Protein AF-A0A923PNB9-F1 (afdb_monomer)

Structure (mmCIF, N/CA/C/O backbone):
data_AF-A0A923PNB9-F1
#
_entry.id   AF-A0A923PNB9-F1
#
loop_
_atom_site.group_PDB
_atom_site.id
_atom_site.type_symbol
_atom_site.label_atom_id
_atom_site.label_alt_id
_atom_site.label_comp_id
_atom_site.label_asym_id
_atom_site.label_entity_id
_atom_site.label_seq_id
_atom_site.pdbx_PDB_ins_code
_atom_site.Cartn_x
_atom_site.Cartn_y
_atom_site.Cartn_z
_atom_site.occupancy
_atom_site.B_iso_or_equiv
_atom_site.auth_seq_id
_atom_site.auth_comp_id
_atom_site.auth_asym_id
_atom_site.auth_atom_id
_atom_site.pdbx_PDB_model_num
ATOM 1 N N . MET A 1 1 ? 0.637 -25.960 -4.697 1.00 42.75 1 MET A N 1
ATOM 2 C CA . MET A 1 1 ? 0.553 -25.498 -3.298 1.00 42.75 1 MET A CA 1
ATOM 3 C C . MET A 1 1 ? 0.889 -24.016 -3.265 1.00 42.75 1 MET A C 1
ATOM 5 O O . MET A 1 1 ? 2.062 -23.692 -3.356 1.00 42.75 1 MET A O 1
ATOM 9 N N . ASN A 1 2 ? -0.105 -23.133 -3.175 1.00 39.66 2 ASN A N 1
ATOM 10 C CA . A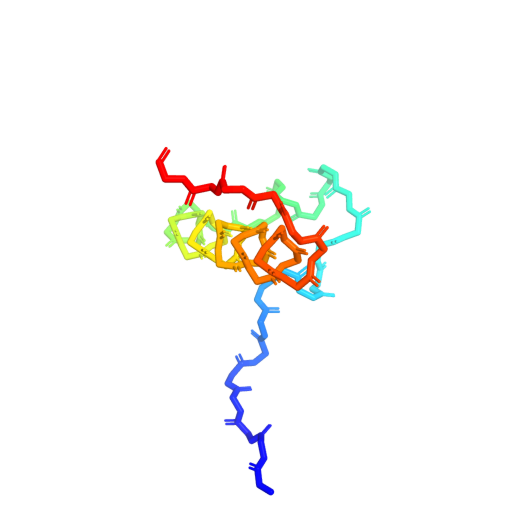SN A 1 2 ? 0.115 -21.707 -2.901 1.00 39.66 2 ASN A CA 1
ATOM 11 C C . ASN A 1 2 ? -1.011 -21.195 -1.994 1.00 39.66 2 ASN A C 1
ATOM 13 O O . ASN A 1 2 ? -1.755 -20.292 -2.349 1.00 39.66 2 ASN A O 1
ATOM 17 N N . ASP A 1 3 ? -1.130 -21.798 -0.813 1.00 43.88 3 ASP A N 1
ATOM 18 C CA . ASP A 1 3 ? -1.967 -21.302 0.282 1.00 43.88 3 ASP A CA 1
ATOM 19 C C . ASP A 1 3 ? -1.214 -20.211 1.062 1.00 43.88 3 ASP A C 1
ATOM 21 O O . ASP A 1 3 ? -0.972 -20.321 2.264 1.00 43.88 3 ASP A O 1
ATOM 25 N N . SER A 1 4 ? -0.781 -19.158 0.363 1.00 51.34 4 SER A N 1
ATOM 26 C CA . SER A 1 4 ? -0.343 -17.935 1.037 1.00 51.34 4 SER A CA 1
ATOM 27 C C . SER A 1 4 ? -1.596 -17.220 1.552 1.00 51.34 4 SER A C 1
ATOM 29 O O . SER A 1 4 ? -2.559 -17.096 0.794 1.00 51.34 4 SER A O 1
ATOM 31 N N . PRO A 1 5 ? -1.631 -16.745 2.810 1.00 58.06 5 PRO A N 1
ATOM 32 C CA . PRO A 1 5 ? -2.781 -16.004 3.322 1.00 58.06 5 PRO A CA 1
ATOM 33 C C . PRO A 1 5 ? -3.052 -14.835 2.376 1.00 58.06 5 PRO A C 1
ATOM 35 O O . PRO A 1 5 ? -2.116 -14.085 2.099 1.00 58.06 5 PRO A O 1
ATOM 38 N N . ALA A 1 6 ? -4.289 -14.723 1.872 1.00 77.38 6 ALA A N 1
ATOM 39 C CA . ALA A 1 6 ? -4.692 -13.780 0.823 1.00 77.38 6 ALA A CA 1
ATOM 40 C C . ALA A 1 6 ? -3.908 -12.454 0.908 1.00 77.38 6 ALA A C 1
ATOM 42 O O . ALA A 1 6 ? -3.891 -11.810 1.968 1.00 77.38 6 ALA A O 1
ATOM 43 N N . ARG A 1 7 ? -3.187 -12.093 -0.166 1.00 89.06 7 ARG A N 1
ATOM 44 C CA . ARG A 1 7 ? -2.404 -10.847 -0.212 1.00 89.06 7 ARG A CA 1
ATOM 45 C C . ARG A 1 7 ? -3.370 -9.684 -0.049 1.00 89.06 7 ARG A C 1
ATOM 47 O O . ARG A 1 7 ? -4.394 -9.635 -0.726 1.00 89.06 7 ARG A O 1
ATOM 54 N N . LEU A 1 8 ? -3.044 -8.736 0.826 1.00 93.56 8 LEU A N 1
ATOM 55 C CA . LEU A 1 8 ? -3.890 -7.558 1.004 1.00 93.56 8 LEU A CA 1
ATOM 56 C C . LEU A 1 8 ? -3.964 -6.771 -0.302 1.00 93.56 8 LEU A C 1
ATOM 58 O O . LEU A 1 8 ? -5.049 -6.353 -0.689 1.00 93.56 8 LEU A O 1
ATOM 62 N N . LEU A 1 9 ? -2.843 -6.647 -1.015 1.00 94.62 9 LEU A N 1
ATOM 63 C CA . LEU A 1 9 ? -2.767 -5.929 -2.284 1.00 94.62 9 LEU A CA 1
ATOM 64 C C . LEU A 1 9 ? -3.740 -6.457 -3.353 1.00 94.62 9 LEU A C 1
ATOM 66 O O . LEU A 1 9 ? -4.290 -5.660 -4.103 1.00 94.62 9 LEU A O 1
ATOM 70 N N . GLU A 1 10 ? -4.011 -7.765 -3.396 1.00 93.69 10 GLU A N 1
ATOM 71 C CA . GLU A 1 10 ? -4.950 -8.364 -4.365 1.00 93.69 10 GLU A CA 1
ATOM 72 C C . GLU A 1 10 ? -6.408 -7.956 -4.108 1.00 93.69 10 GLU A C 1
ATOM 74 O O . GLU A 1 10 ? -7.239 -8.024 -5.010 1.00 93.69 10 GLU A O 1
ATOM 79 N N . THR A 1 11 ? -6.708 -7.507 -2.887 1.00 93.50 11 THR A N 1
ATOM 80 C CA . THR A 1 11 ? -8.040 -7.045 -2.468 1.00 93.50 11 THR A CA 1
ATOM 81 C C . THR A 1 11 ? -8.227 -5.531 -2.590 1.00 93.50 11 THR A C 1
ATOM 83 O O . THR A 1 11 ? -9.320 -5.031 -2.336 1.00 93.50 11 THR A O 1
ATOM 86 N N . ILE A 1 12 ? -7.178 -4.786 -2.966 1.00 95.75 12 ILE A N 1
ATOM 87 C CA . ILE A 1 12 ? -7.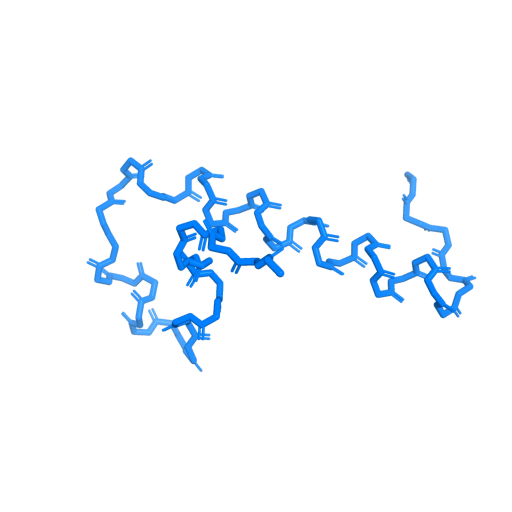229 -3.328 -3.122 1.00 95.75 12 ILE A CA 1
ATOM 88 C C . ILE A 1 12 ? -7.461 -2.972 -4.592 1.00 95.75 12 ILE A C 1
ATOM 90 O O . ILE A 1 12 ? -6.563 -3.083 -5.424 1.00 95.75 12 ILE A O 1
ATOM 94 N N . HIS A 1 13 ? -8.650 -2.460 -4.898 1.00 95.06 13 HIS A N 1
ATOM 95 C CA . HIS A 1 13 ? -9.027 -1.961 -6.222 1.00 95.06 13 HIS A CA 1
ATOM 96 C C . HIS A 1 13 ? -9.091 -0.429 -6.281 1.00 95.06 13 HIS A C 1
ATOM 98 O O . HIS A 1 13 ? -9.125 0.154 -7.366 1.00 95.06 13 HIS A O 1
ATOM 104 N N . GLY A 1 14 ? -9.062 0.246 -5.129 1.00 94.81 14 GLY A N 1
ATOM 105 C CA . GLY A 1 14 ? -8.961 1.698 -5.069 1.00 94.81 14 GLY A CA 1
ATOM 106 C C . GLY A 1 14 ? -8.748 2.273 -3.665 1.00 94.81 14 GLY A C 1
ATOM 107 O O . GLY A 1 14 ? -8.616 1.546 -2.681 1.00 94.81 14 GLY A O 1
ATOM 108 N N . PRO A 1 15 ? -8.745 3.614 -3.539 1.00 95.06 15 PRO A N 1
ATOM 109 C CA . PRO A 1 15 ? -8.487 4.297 -2.269 1.00 95.06 15 PRO A CA 1
ATOM 110 C C . PRO A 1 15 ? -9.524 4.011 -1.178 1.00 95.06 15 PRO A C 1
ATOM 112 O O . PRO A 1 15 ? -9.235 4.204 0.001 1.00 95.06 15 PRO A O 1
ATOM 115 N N . ALA A 1 16 ? -10.741 3.610 -1.558 1.00 97.00 16 ALA A N 1
ATOM 116 C CA . ALA A 1 16 ? -11.783 3.232 -0.610 1.00 97.00 16 ALA A CA 1
ATOM 117 C C . ALA A 1 16 ? -11.384 1.971 0.168 1.00 97.00 16 ALA A C 1
ATOM 119 O O . ALA A 1 16 ? -11.456 1.983 1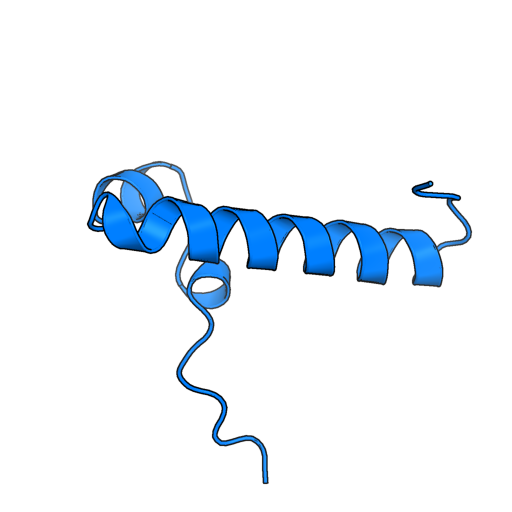.391 1.00 97.00 16 ALA A O 1
ATOM 120 N N . ASP A 1 17 ? -10.862 0.953 -0.516 1.00 95.88 17 ASP A N 1
ATOM 121 C CA . ASP A 1 17 ? -10.483 -0.324 0.098 1.00 95.88 17 ASP A CA 1
ATOM 122 C C . ASP A 1 17 ? -9.346 -0.131 1.106 1.00 95.88 17 ASP A C 1
ATOM 124 O O . ASP A 1 17 ? -9.406 -0.634 2.226 1.00 95.88 17 ASP A O 1
ATOM 128 N N . VAL A 1 18 ? -8.365 0.717 0.778 1.00 95.50 18 VAL A N 1
ATOM 129 C CA . VAL A 1 18 ? -7.260 1.060 1.691 1.00 95.50 18 VAL A CA 1
ATOM 130 C C . VAL A 1 18 ? -7.774 1.691 2.987 1.00 95.50 18 VAL A C 1
ATOM 132 O O . VAL A 1 18 ? -7.256 1.401 4.063 1.00 95.50 18 VAL A O 1
ATOM 135 N N . LYS A 1 19 ? -8.815 2.529 2.908 1.00 95.50 19 LYS A N 1
ATOM 136 C CA . LYS A 1 19 ? -9.417 3.182 4.083 1.00 95.50 19 LYS A CA 1
ATOM 137 C C . LYS A 1 19 ? -10.177 2.209 4.987 1.00 95.50 19 LYS A C 1
ATOM 139 O O . LYS A 1 19 ? -10.420 2.551 6.139 1.00 95.50 19 LYS A O 1
ATOM 144 N N . THR A 1 20 ? -10.561 1.035 4.483 1.00 95.38 20 THR A N 1
ATOM 145 C CA . THR A 1 20 ? -11.237 -0.002 5.281 1.00 95.38 20 THR A CA 1
ATOM 146 C C . THR A 1 20 ? -10.270 -0.863 6.092 1.00 95.38 20 THR A C 1
ATOM 148 O O . THR A 1 20 ? -10.698 -1.557 7.014 1.00 95.38 20 THR A O 1
ATOM 151 N N . LEU A 1 21 ? -8.971 -0.809 5.782 1.00 95.00 21 LEU A N 1
ATOM 152 C CA . LEU A 1 21 ? -7.959 -1.579 6.492 1.00 95.00 21 LEU A CA 1
ATOM 153 C C . LEU A 1 21 ? -7.731 -1.041 7.903 1.00 95.00 21 LEU A C 1
ATOM 155 O O . LEU A 1 21 ? -7.694 0.167 8.148 1.00 95.00 21 LEU A O 1
ATOM 159 N N . ALA A 1 22 ? -7.481 -1.958 8.834 1.00 95.81 22 ALA A N 1
ATOM 160 C CA . ALA A 1 22 ? -6.990 -1.587 10.147 1.00 95.81 22 ALA A CA 1
ATOM 161 C C . ALA A 1 22 ? -5.597 -0.939 10.017 1.00 95.81 22 ALA A C 1
ATOM 163 O O . ALA A 1 22 ? -4.777 -1.407 9.220 1.00 95.81 22 ALA A O 1
ATOM 164 N N . PRO A 1 23 ? -5.253 0.065 10.845 1.00 95.81 23 PRO A N 1
ATOM 165 C CA . PRO A 1 23 ? -3.945 0.722 10.782 1.00 95.81 23 PRO A CA 1
ATOM 166 C C . PRO A 1 23 ? -2.753 -0.245 10.857 1.00 95.81 23 PRO A C 1
ATOM 168 O O . PRO A 1 23 ? -1.746 -0.043 10.185 1.00 95.81 23 PRO A O 1
ATOM 171 N N . ALA A 1 24 ? -2.885 -1.342 11.611 1.00 95.62 24 ALA A N 1
ATOM 172 C CA . ALA A 1 24 ? -1.864 -2.386 11.727 1.00 95.62 24 ALA A CA 1
ATOM 173 C C . ALA A 1 24 ? -1.620 -3.180 10.425 1.00 95.62 24 ALA A C 1
ATOM 175 O O . ALA A 1 24 ? -0.580 -3.818 10.283 1.00 95.62 24 ALA A O 1
ATOM 176 N N . GLN A 1 25 ? -2.553 -3.146 9.469 1.00 94.75 25 GLN A N 1
ATOM 177 C CA . GLN A 1 25 ? -2.422 -3.799 8.163 1.00 94.75 25 GLN A CA 1
ATOM 178 C C . GLN A 1 25 ? -1.700 -2.912 7.137 1.00 94.75 25 GLN A C 1
ATOM 180 O O . GLN 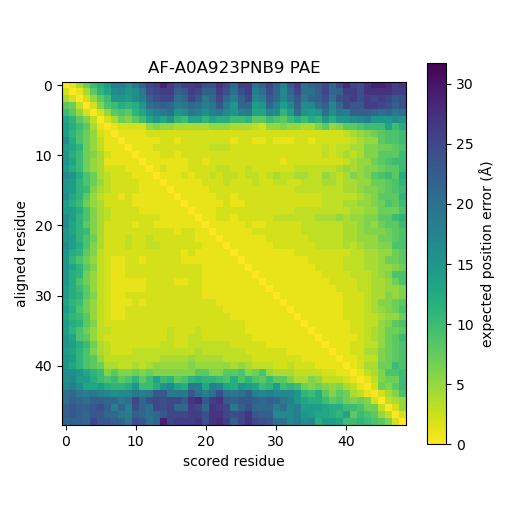A 1 25 ? -1.181 -3.429 6.148 1.00 94.75 25 GLN A O 1
ATOM 185 N N . LEU A 1 26 ? -1.615 -1.596 7.371 1.00 96.12 26 LEU A N 1
ATOM 186 C CA . LEU A 1 26 ? -0.996 -0.650 6.436 1.00 96.12 26 LEU A CA 1
ATOM 187 C C . LEU A 1 26 ? 0.502 -0.914 6.201 1.00 96.12 26 LEU A C 1
ATOM 189 O O . LEU A 1 26 ? 0.907 -0.887 5.039 1.00 96.12 26 LEU A O 1
ATOM 193 N N . PRO A 1 27 ? 1.330 -1.235 7.221 1.00 96.94 27 PRO A N 1
ATOM 194 C CA . PRO A 1 27 ? 2.728 -1.598 6.985 1.00 96.94 27 PRO A CA 1
ATOM 195 C C . PRO A 1 27 ? 2.874 -2.835 6.091 1.00 96.94 27 PRO A C 1
ATOM 197 O O . PRO A 1 27 ? 3.740 -2.865 5.220 1.00 96.94 27 PRO A O 1
ATOM 200 N N . ARG A 1 28 ? 1.994 -3.832 6.260 1.00 95.06 28 ARG A N 1
ATOM 201 C CA . ARG A 1 28 ? 1.974 -5.032 5.415 1.00 95.06 28 ARG A CA 1
ATOM 202 C C . ARG A 1 28 ? 1.598 -4.687 3.975 1.00 95.06 28 ARG A C 1
ATOM 204 O O . ARG A 1 28 ? 2.310 -5.092 3.065 1.00 95.06 28 ARG A O 1
ATOM 211 N N . LEU A 1 29 ? 0.529 -3.912 3.770 1.00 96.06 29 LEU A N 1
ATOM 212 C CA . LEU A 1 29 ? 0.128 -3.470 2.431 1.00 96.06 29 LEU A CA 1
ATOM 213 C C . LEU A 1 29 ? 1.256 -2.681 1.742 1.00 96.06 29 LEU A C 1
ATOM 215 O O . LEU A 1 29 ? 1.542 -2.908 0.571 1.00 96.06 29 LEU A O 1
ATOM 219 N N . ALA A 1 30 ? 1.932 -1.791 2.471 1.00 96.44 30 ALA A N 1
ATOM 220 C CA . ALA A 1 30 ? 3.051 -1.019 1.938 1.00 96.44 30 ALA A CA 1
ATOM 221 C C . ALA A 1 30 ? 4.226 -1.908 1.497 1.00 96.44 30 ALA A C 1
ATOM 223 O O . ALA A 1 30 ? 4.838 -1.640 0.461 1.00 96.44 30 ALA A O 1
ATOM 224 N N . GLN A 1 31 ? 4.531 -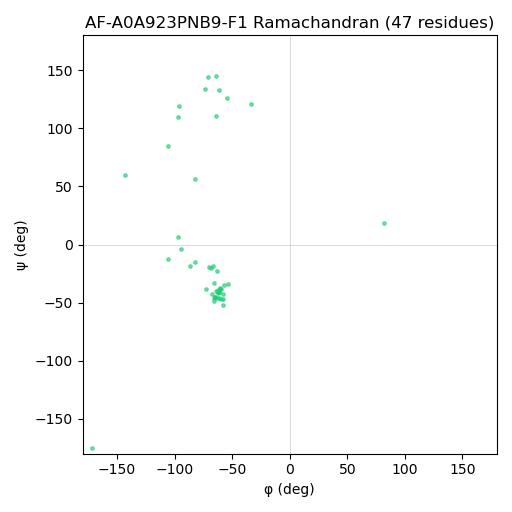2.967 2.255 1.00 96.38 31 GLN A N 1
ATOM 225 C CA . GLN A 1 31 ? 5.557 -3.934 1.869 1.00 96.38 31 GLN A CA 1
ATOM 226 C C . GLN A 1 31 ? 5.152 -4.700 0.604 1.00 96.38 31 GLN A C 1
ATOM 228 O O . GLN A 1 31 ? 5.935 -4.766 -0.337 1.00 96.38 31 GLN A O 1
ATOM 233 N N . GLU A 1 32 ? 3.910 -5.186 0.536 1.00 95.56 32 GLU A N 1
ATOM 234 C CA . GLU A 1 32 ? 3.406 -5.910 -0.638 1.00 95.56 32 GLU A CA 1
ATOM 235 C C . GLU A 1 32 ? 3.439 -5.044 -1.914 1.00 95.56 32 GLU A C 1
ATOM 237 O O . GLU A 1 32 ? 3.774 -5.555 -2.981 1.00 95.56 32 GLU A O 1
ATOM 242 N N . ILE A 1 33 ? 3.146 -3.739 -1.810 1.00 94.69 33 ILE A N 1
ATOM 243 C CA . ILE A 1 33 ? 3.266 -2.778 -2.924 1.00 94.69 33 ILE A CA 1
ATOM 244 C C . ILE A 1 33 ? 4.725 -2.614 -3.357 1.00 94.69 33 ILE A C 1
ATOM 246 O O . ILE A 1 33 ? 5.017 -2.613 -4.552 1.00 94.69 33 ILE A O 1
ATOM 250 N N . ARG A 1 34 ? 5.649 -2.460 -2.400 1.0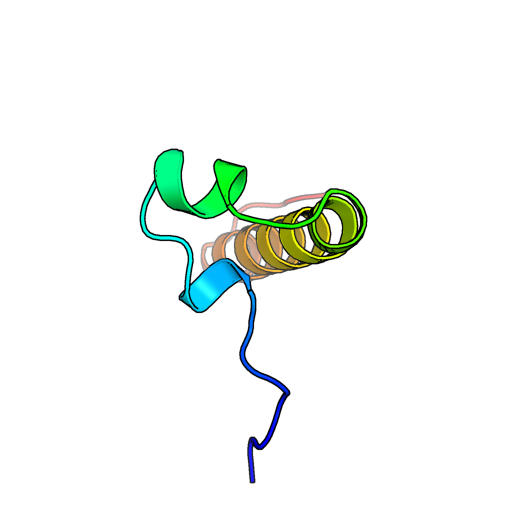0 94.94 34 ARG A N 1
ATOM 251 C CA . ARG A 1 34 ? 7.081 -2.317 -2.696 1.00 94.94 34 ARG A CA 1
ATOM 252 C C . ARG A 1 34 ? 7.611 -3.540 -3.437 1.00 94.94 34 ARG A C 1
ATOM 254 O O . ARG A 1 34 ? 8.299 -3.377 -4.441 1.00 94.94 34 ARG A O 1
ATOM 261 N N . ASP A 1 35 ? 7.277 -4.731 -2.953 1.00 92.94 35 ASP A N 1
ATOM 262 C CA . ASP A 1 35 ? 7.716 -5.990 -3.550 1.00 92.94 35 ASP A CA 1
ATOM 263 C C . ASP A 1 35 ? 7.182 -6.136 -4.982 1.00 92.94 35 ASP A C 1
ATOM 265 O O . ASP A 1 35 ? 7.928 -6.525 -5.879 1.00 92.94 35 ASP A O 1
ATOM 269 N N . GLU A 1 36 ? 5.924 -5.749 -5.222 1.00 92.31 36 GLU A N 1
ATOM 270 C CA . GLU A 1 36 ? 5.319 -5.752 -6.558 1.00 92.31 36 GLU A CA 1
ATOM 271 C C . GLU A 1 36 ? 6.031 -4.784 -7.511 1.00 92.31 36 GLU A C 1
ATOM 273 O O . GLU A 1 36 ? 6.377 -5.159 -8.630 1.00 92.31 36 GLU A O 1
ATOM 278 N N . ILE A 1 37 ? 6.316 -3.557 -7.058 1.00 91.88 37 ILE A N 1
ATOM 279 C CA . ILE A 1 37 ? 7.064 -2.573 -7.850 1.00 91.88 37 ILE A CA 1
ATOM 280 C C . ILE A 1 37 ? 8.427 -3.145 -8.234 1.00 91.88 37 ILE A C 1
ATOM 282 O O . ILE A 1 37 ? 8.741 -3.168 -9.420 1.00 91.88 37 ILE A O 1
ATOM 286 N N . ILE A 1 38 ? 9.198 -3.652 -7.264 1.00 90.25 38 ILE A N 1
ATOM 287 C CA . ILE A 1 38 ? 10.526 -4.237 -7.503 1.00 90.25 38 ILE A CA 1
ATOM 288 C C . ILE A 1 38 ? 10.434 -5.397 -8.496 1.00 90.25 38 ILE A C 1
ATOM 290 O O . ILE A 1 38 ? 11.224 -5.462 -9.437 1.00 90.25 38 ILE A O 1
ATOM 294 N N . ALA A 1 39 ? 9.473 -6.305 -8.315 1.00 88.25 39 ALA A N 1
ATOM 295 C CA . ALA A 1 39 ? 9.299 -7.462 -9.186 1.00 88.25 39 ALA A CA 1
ATOM 296 C C . ALA A 1 39 ? 8.987 -7.044 -10.632 1.00 88.25 39 ALA A C 1
ATOM 298 O O . ALA A 1 39 ? 9.598 -7.548 -11.580 1.00 88.25 39 ALA A O 1
ATOM 299 N N . VAL A 1 40 ? 8.072 -6.088 -10.811 1.00 88.06 40 VAL A N 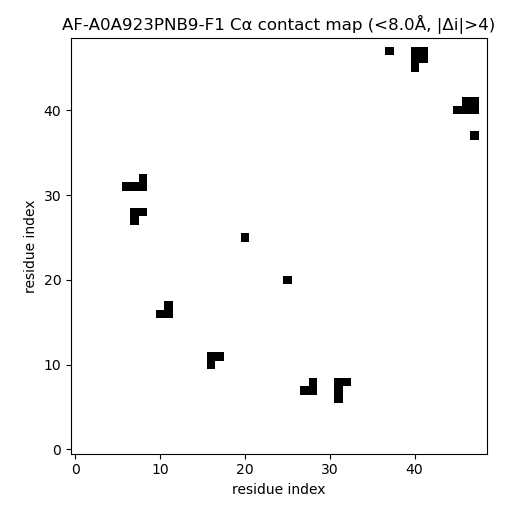1
ATOM 300 C CA . VAL A 1 40 ? 7.680 -5.578 -12.129 1.00 88.06 40 VAL A CA 1
ATOM 301 C C . VAL A 1 40 ? 8.827 -4.810 -12.784 1.00 88.06 40 VAL A C 1
ATOM 303 O O . VAL A 1 40 ? 9.089 -4.994 -13.973 1.00 88.06 40 VAL A O 1
ATOM 306 N N . THR A 1 41 ? 9.547 -3.969 -12.049 1.00 86.06 41 THR A N 1
ATOM 307 C CA . THR A 1 41 ? 10.641 -3.166 -12.612 1.00 86.06 41 THR A CA 1
ATOM 308 C C . THR A 1 41 ? 11.871 -4.009 -12.922 1.00 86.06 41 THR A C 1
ATOM 310 O O . THR A 1 41 ? 12.469 -3.826 -13.982 1.00 86.06 41 THR A O 1
ATOM 313 N N . ALA A 1 42 ? 12.196 -4.991 -12.073 1.00 81.12 42 ALA A N 1
ATOM 314 C CA . ALA A 1 42 ? 13.268 -5.951 -12.324 1.00 81.12 42 ALA A CA 1
ATOM 315 C C . ALA A 1 42 ? 13.000 -6.772 -13.593 1.00 81.12 42 ALA A C 1
ATOM 317 O O . ALA A 1 42 ? 13.902 -6.965 -14.406 1.00 81.12 42 ALA A O 1
ATOM 318 N N . LYS A 1 43 ? 11.748 -7.197 -13.815 1.00 76.69 43 LYS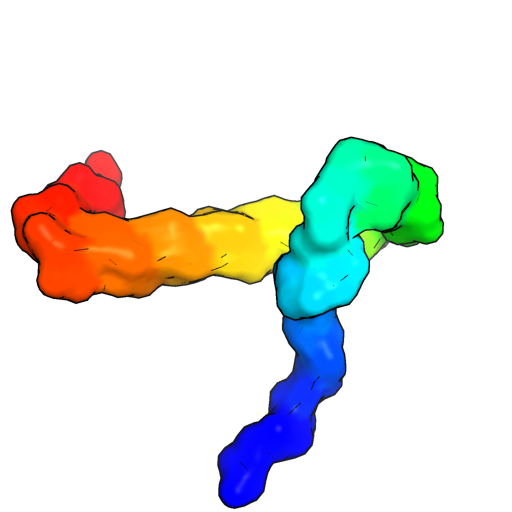 A N 1
ATOM 319 C CA . LYS A 1 43 ? 11.349 -7.932 -15.026 1.00 76.69 43 LYS A CA 1
ATOM 320 C C . LYS A 1 43 ? 11.451 -7.089 -16.303 1.00 76.69 43 LYS A C 1
ATOM 322 O O . LYS A 1 43 ? 11.746 -7.634 -17.362 1.00 76.69 43 LYS A O 1
ATOM 327 N N . ASN A 1 44 ? 11.211 -5.781 -16.212 1.00 73.62 44 ASN A N 1
ATOM 328 C CA . ASN A 1 44 ? 11.182 -4.871 -17.363 1.00 73.62 44 ASN A CA 1
ATOM 329 C C . ASN A 1 44 ? 12.507 -4.110 -17.597 1.00 73.62 44 ASN A C 1
ATOM 331 O O . ASN A 1 44 ? 12.563 -3.246 -18.468 1.00 73.62 44 ASN A O 1
ATOM 335 N N . GLY A 1 45 ? 13.576 -4.423 -16.853 1.00 66.62 45 GLY A N 1
ATOM 336 C CA . GLY A 1 45 ? 14.908 -3.834 -17.055 1.00 66.62 45 GLY A CA 1
ATOM 337 C C . GLY A 1 45 ? 15.124 -2.451 -16.423 1.00 66.62 45 GLY A C 1
ATOM 338 O O . GLY A 1 45 ? 16.061 -1.752 -16.804 1.00 66.62 45 GLY A O 1
ATOM 339 N N . GLY A 1 46 ? 14.294 -2.044 -15.458 1.00 60.12 46 GLY A N 1
ATOM 340 C CA . GLY A 1 46 ? 14.491 -0.823 -14.671 1.00 60.12 46 GLY A CA 1
ATOM 341 C C . GLY A 1 46 ? 15.184 -1.128 -13.343 1.00 60.12 46 GLY A C 1
ATOM 342 O O . GLY A 1 46 ? 14.645 -1.875 -12.528 1.00 60.12 46 GLY A O 1
ATOM 343 N N . HIS A 1 47 ? 16.365 -0.548 -13.107 1.00 63.56 47 HIS A N 1
ATOM 344 C CA . HIS A 1 47 ? 17.011 -0.603 -11.792 1.00 63.56 47 HIS A CA 1
ATOM 345 C C . HIS A 1 47 ? 16.138 0.131 -10.765 1.00 63.56 47 HIS A C 1
ATOM 347 O O . HIS A 1 47 ? 16.015 1.352 -10.817 1.0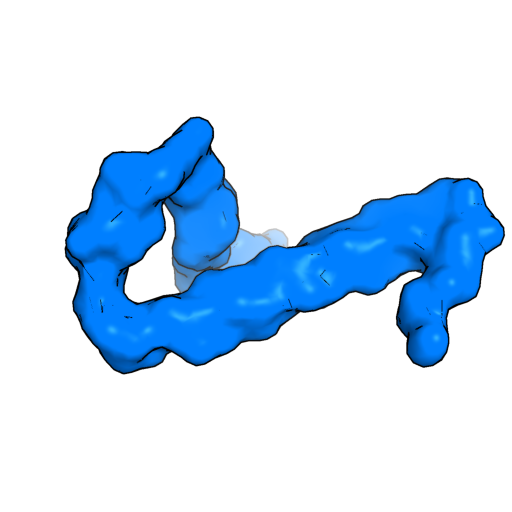0 63.56 47 HIS A O 1
ATOM 353 N N . VAL A 1 48 ? 15.543 -0.615 -9.835 1.00 56.34 48 VAL A N 1
ATOM 354 C CA . VAL A 1 48 ? 14.953 -0.079 -8.601 1.00 56.34 48 VAL A CA 1
ATOM 355 C C . VAL A 1 48 ? 15.902 -0.460 -7.479 1.00 56.34 48 VAL A C 1
ATOM 357 O O . VAL A 1 48 ? 15.782 -1.526 -6.881 1.00 56.34 48 VAL A O 1
ATOM 360 N N . GLY A 1 49 ? 16.918 0.378 -7.300 1.00 54.50 49 GLY A N 1
ATOM 361 C CA . GLY A 1 49 ? 17.906 0.317 -6.228 1.00 54.50 49 GLY A CA 1
ATOM 362 C C . GLY A 1 49 ? 17.992 1.670 -5.551 1.00 54.50 49 GLY A C 1
ATOM 363 O O . GLY A 1 49 ? 17.881 2.679 -6.284 1.00 54.50 49 GLY A O 1
#

Solvent-accessible surface area (backbone atoms only — not comparable to full-atom values): 3189 Å² total; per-residue (Å²): 140,81,89,64,77,79,61,62,61,82,70,51,87,49,75,68,49,60,71,70,51,56,79,85,48,49,67,56,40,53,48,54,52,51,54,49,51,47,55,54,30,57,74,72,74,42,89,81,126

Foldseek 3Di:
DPPDPDQLCVVDPDPVSVVPDDPVCVVSNVVVVVVVVCVVCVVVVHDPD

Nearest PDB structures (foldseek):
  8p1h-assembly1_B-2  TM=7.457E-01  e=9.071E+00  Homo sapiens

Mean predicted aligned error: 6.9 Å

Radius of gyration: 12.69 Å; Cα contacts (8 Å, |Δi|>4): 17; chains: 1; bounding box: 30×30×29 Å

Sequence (49 aa):
MNDSPARLLETIHGPADVKTLAPAQLPRLAQEIRDEIIAVTAKNGGHVG

Secondary structure (DSSP, 8-state):
-------TGGG--SHHHHHHS-GGGHHHHHHHHHHHHHHHHHHTT----

pLDDT: mean 84.47, std 16.88, range [39.66, 97.0]